Protein AF-K9HST1-F1 (afdb_monomer_lite)

Foldseek 3Di:
DDPPPPPDPDDPLLVLLQVLLVLQVHHSVLQDVVLSVVLLVLQCVDPNHRDNVSSNVLNLLLNCFQVDQPSSCVRPNDVSSVVSVVLCVVLVVVCDDSSVVSNLSCQVVVRGDVNVCVVVVDDDD

Structure (mmCIF, N/CA/C/O backbone):
data_AF-K9HST1-F1
#
_entry.id   AF-K9HST1-F1
#
loop_
_atom_site.group_PDB
_atom_site.id
_atom_site.type_symbol
_atom_site.label_atom_id
_atom_site.label_alt_id
_atom_site.label_comp_id
_atom_site.label_asym_id
_atom_site.label_entity_id
_atom_site.label_seq_id
_atom_site.pdbx_PDB_ins_code
_atom_site.Cartn_x
_atom_site.Cartn_y
_atom_site.Cartn_z
_atom_site.occupancy
_atom_site.B_iso_or_equiv
_atom_site.auth_seq_id
_atom_site.auth_comp_id
_atom_site.auth_asym_id
_atom_site.auth_atom_id
_atom_site.pdbx_PDB_model_num
ATOM 1 N N . MET A 1 1 ? -19.211 27.571 -7.679 1.00 46.38 1 MET A N 1
ATOM 2 C CA . MET A 1 1 ? -18.468 26.881 -6.604 1.00 46.38 1 MET A CA 1
ATOM 3 C C . MET A 1 1 ? -16.993 26.990 -6.942 1.00 46.38 1 MET A C 1
ATOM 5 O O . MET A 1 1 ? -16.582 26.468 -7.969 1.00 46.38 1 MET A O 1
ATOM 9 N N . VAL A 1 2 ? -16.240 27.782 -6.182 1.00 40.03 2 VAL A N 1
ATOM 10 C CA . VAL A 1 2 ? -14.820 28.041 -6.456 1.00 40.03 2 VAL A CA 1
ATOM 11 C C . VAL A 1 2 ? -14.032 26.795 -6.056 1.00 40.03 2 VAL A C 1
ATOM 13 O O . VAL A 1 2 ? -13.903 26.503 -4.872 1.00 40.03 2 VAL A O 1
ATOM 16 N N . SER A 1 3 ? -13.546 26.035 -7.039 1.00 49.34 3 SER A N 1
ATOM 17 C CA . SER A 1 3 ? -12.591 24.954 -6.790 1.00 49.34 3 SER A CA 1
ATOM 18 C C . SER A 1 3 ? -11.226 25.581 -6.513 1.00 49.34 3 SER A C 1
ATOM 20 O O . SER A 1 3 ? -10.485 25.916 -7.434 1.00 49.34 3 SER A O 1
ATOM 22 N N . LEU A 1 4 ? -10.913 25.791 -5.234 1.00 55.34 4 LEU A N 1
ATOM 23 C CA . LEU A 1 4 ? -9.626 26.340 -4.793 1.00 55.34 4 LEU A CA 1
ATOM 24 C C . LEU A 1 4 ? -8.498 25.284 -4.793 1.00 55.34 4 LEU A C 1
ATOM 26 O O . LEU A 1 4 ? -7.361 25.594 -4.462 1.00 55.34 4 LEU A O 1
ATOM 30 N N . PHE A 1 5 ? -8.781 24.048 -5.217 1.00 57.06 5 PHE A N 1
ATOM 31 C CA . PHE A 1 5 ? -7.808 22.946 -5.236 1.00 57.06 5 PHE A CA 1
ATOM 32 C C . PHE A 1 5 ? -7.278 22.594 -6.637 1.00 57.06 5 PHE A C 1
ATOM 34 O O . PHE A 1 5 ? -6.443 21.707 -6.773 1.00 57.06 5 PHE A O 1
ATOM 41 N N . GLY A 1 6 ? -7.728 23.287 -7.689 1.00 46.66 6 GLY A N 1
ATOM 42 C CA . GLY A 1 6 ? -7.410 22.934 -9.080 1.00 46.66 6 GLY A CA 1
ATOM 43 C C . GLY A 1 6 ? -6.115 23.512 -9.671 1.00 46.66 6 GLY A C 1
ATOM 44 O O . GLY A 1 6 ? -5.828 23.217 -10.826 1.00 46.66 6 GLY A O 1
ATOM 45 N N . LEU A 1 7 ? -5.350 24.345 -8.947 1.00 45.66 7 LEU A N 1
ATOM 46 C CA . LEU A 1 7 ? -4.255 25.144 -9.541 1.00 45.66 7 LEU A CA 1
ATOM 47 C C . LEU A 1 7 ? -2.837 24.826 -9.039 1.00 45.66 7 LEU A C 1
ATOM 49 O O . LEU A 1 7 ? -1.871 25.281 -9.646 1.00 45.66 7 LEU A O 1
ATOM 53 N N . PHE A 1 8 ? -2.679 24.000 -8.004 1.00 51.50 8 PHE A N 1
ATOM 54 C CA . PHE A 1 8 ? -1.381 23.399 -7.690 1.00 51.50 8 PHE A CA 1
ATOM 55 C C . PHE A 1 8 ? -1.326 22.044 -8.394 1.00 51.50 8 PHE A C 1
ATOM 57 O O . PHE A 1 8 ? -2.020 21.111 -7.998 1.00 51.50 8 PHE A O 1
ATOM 64 N N . GLY A 1 9 ? -0.559 21.933 -9.483 1.00 52.69 9 GLY A N 1
ATOM 65 C CA . GLY A 1 9 ? -0.387 20.654 -10.180 1.00 52.69 9 GLY A CA 1
ATOM 66 C C . GLY A 1 9 ? -0.031 19.531 -9.195 1.00 52.69 9 GLY A C 1
ATOM 67 O O . GLY A 1 9 ? 0.715 19.781 -8.248 1.00 52.69 9 GLY A O 1
ATOM 68 N N . ARG A 1 10 ? -0.571 18.311 -9.402 1.00 60.03 10 ARG A N 1
ATOM 69 C CA . ARG A 1 10 ? -0.314 17.134 -8.536 1.00 60.03 10 ARG A CA 1
ATOM 70 C C . ARG A 1 10 ? 1.173 17.090 -8.190 1.00 60.03 10 ARG A C 1
ATOM 72 O O . ARG A 1 10 ? 1.992 17.028 -9.118 1.00 60.03 10 ARG A O 1
ATOM 79 N N . SER A 1 11 ? 1.493 17.165 -6.894 1.00 80.62 11 SER A N 1
ATOM 80 C CA . SER A 1 11 ? 2.879 17.244 -6.436 1.00 80.62 11 SER A CA 1
ATOM 81 C C . SER A 1 11 ? 3.672 16.068 -7.005 1.00 80.62 11 SER A C 1
ATOM 83 O O . SER A 1 11 ? 3.141 14.972 -7.203 1.00 80.62 11 SER A O 1
ATOM 85 N N . ARG A 1 12 ? 4.954 16.300 -7.304 1.00 90.56 12 ARG A N 1
ATOM 86 C CA . ARG A 1 12 ? 5.866 15.259 -7.805 1.00 90.56 12 ARG A CA 1
ATOM 87 C C . ARG A 1 12 ? 5.824 14.000 -6.930 1.00 90.56 12 ARG A C 1
ATOM 89 O O . ARG A 1 12 ? 5.885 12.895 -7.445 1.00 90.56 12 ARG A O 1
ATOM 96 N N . GLU A 1 13 ? 5.664 14.190 -5.627 1.00 94.62 13 GLU A N 1
ATOM 97 C CA . GLU A 1 13 ? 5.556 13.139 -4.616 1.00 94.62 13 GLU A CA 1
ATOM 98 C C . GLU A 1 13 ? 4.304 12.276 -4.800 1.00 94.62 13 GLU A C 1
ATOM 100 O O . GLU A 1 13 ? 4.406 11.055 -4.812 1.00 94.62 13 GLU A O 1
ATOM 105 N N . VAL A 1 14 ? 3.135 12.884 -5.032 1.00 95.69 14 VAL A N 1
ATOM 106 C CA . VAL A 1 14 ? 1.904 12.123 -5.301 1.00 95.69 14 VAL A CA 1
ATOM 107 C C . VAL A 1 14 ? 2.039 11.306 -6.582 1.00 95.69 14 VAL A C 1
ATOM 109 O O . VAL A 1 14 ? 1.563 10.179 -6.627 1.00 95.69 14 VAL A O 1
ATOM 112 N N . ARG A 1 15 ? 2.721 11.827 -7.610 1.00 96.00 15 ARG A N 1
ATOM 113 C CA . ARG A 1 15 ? 2.977 11.054 -8.838 1.00 96.00 15 ARG A CA 1
ATOM 114 C C . ARG A 1 15 ? 3.847 9.828 -8.573 1.00 96.00 15 ARG A C 1
ATOM 116 O O . ARG A 1 15 ? 3.536 8.775 -9.103 1.00 96.00 15 ARG A O 1
ATOM 123 N N . LEU A 1 16 ? 4.857 9.940 -7.709 1.00 97.25 16 LEU A N 1
ATOM 124 C CA . LEU A 1 16 ? 5.670 8.788 -7.308 1.00 97.25 16 LEU A CA 1
ATOM 125 C C . LEU A 1 16 ? 4.831 7.718 -6.593 1.00 97.25 16 LEU A C 1
ATOM 127 O O . LEU A 1 16 ? 5.017 6.538 -6.858 1.00 97.25 16 LEU A O 1
ATOM 131 N N . ILE A 1 17 ? 3.856 8.109 -5.760 1.00 97.75 17 ILE A N 1
ATOM 132 C CA . ILE A 1 17 ? 2.897 7.151 -5.180 1.00 97.75 17 ILE A CA 1
ATOM 133 C C . ILE A 1 17 ? 2.058 6.478 -6.264 1.00 97.75 17 ILE A C 1
ATOM 135 O O . ILE A 1 17 ? 1.877 5.265 -6.233 1.00 97.75 17 ILE A O 1
ATOM 139 N N . GLU A 1 18 ? 1.546 7.252 -7.223 1.00 97.81 18 GLU A N 1
ATOM 140 C CA . GLU A 1 18 ? 0.757 6.705 -8.329 1.00 97.81 18 GLU A CA 1
ATOM 141 C C . GLU A 1 18 ? 1.559 5.735 -9.194 1.00 97.81 18 GLU A C 1
ATOM 143 O O . GLU A 1 18 ? 1.019 4.709 -9.596 1.00 97.81 18 GLU A O 1
ATOM 148 N N . ASP A 1 19 ? 2.825 6.044 -9.462 1.00 98.19 19 ASP A N 1
ATOM 149 C CA . ASP A 1 19 ? 3.731 5.166 -10.197 1.00 98.19 19 ASP A CA 1
ATOM 150 C C . ASP A 1 19 ? 4.038 3.901 -9.382 1.00 98.19 19 ASP A C 1
ATOM 152 O O . ASP A 1 19 ? 3.998 2.802 -9.933 1.00 98.19 19 ASP A O 1
ATOM 156 N N . GLY A 1 20 ? 4.250 4.045 -8.069 1.00 98.06 20 GLY A N 1
ATOM 157 C CA . GLY A 1 20 ? 4.472 2.942 -7.136 1.00 98.06 20 GLY A CA 1
ATOM 158 C C . GLY A 1 20 ? 3.315 1.945 -7.119 1.00 98.06 20 GLY A C 1
ATOM 159 O O . GLY A 1 20 ? 3.531 0.769 -7.375 1.00 98.06 20 GLY A O 1
ATOM 160 N N . VAL A 1 21 ? 2.074 2.391 -6.894 1.00 98.44 21 VAL A N 1
ATOM 161 C CA . VAL A 1 21 ? 0.913 1.473 -6.885 1.00 98.44 21 VAL A CA 1
ATOM 162 C C . VAL A 1 21 ? 0.661 0.847 -8.256 1.00 98.44 21 VAL A C 1
ATOM 164 O O . VAL A 1 21 ? 0.322 -0.330 -8.347 1.00 98.44 21 VAL A O 1
ATOM 167 N N . ARG A 1 22 ? 0.886 1.604 -9.339 1.00 98.38 22 ARG A N 1
ATOM 168 C CA . ARG A 1 22 ? 0.678 1.104 -10.701 1.00 98.38 22 ARG A CA 1
ATOM 169 C C . ARG A 1 22 ? 1.712 0.052 -11.094 1.00 98.38 22 ARG A C 1
ATOM 171 O O . ARG A 1 22 ? 1.398 -0.801 -11.918 1.00 98.38 22 ARG A O 1
ATOM 178 N N . ALA A 1 23 ? 2.919 0.112 -10.530 1.00 98.25 23 ALA A N 1
ATOM 179 C CA . ALA A 1 23 ? 3.942 -0.913 -10.723 1.00 98.25 23 ALA A CA 1
ATOM 180 C C . ALA A 1 23 ? 3.519 -2.281 -10.159 1.00 98.25 23 ALA A C 1
ATOM 182 O O . ALA A 1 23 ? 4.001 -3.291 -10.655 1.00 98.25 23 ALA A O 1
ATOM 183 N N . HIS A 1 24 ? 2.577 -2.302 -9.206 1.00 98.50 24 HIS A N 1
ATOM 184 C CA . HIS A 1 24 ? 2.073 -3.512 -8.542 1.00 98.50 24 HIS A CA 1
ATOM 185 C 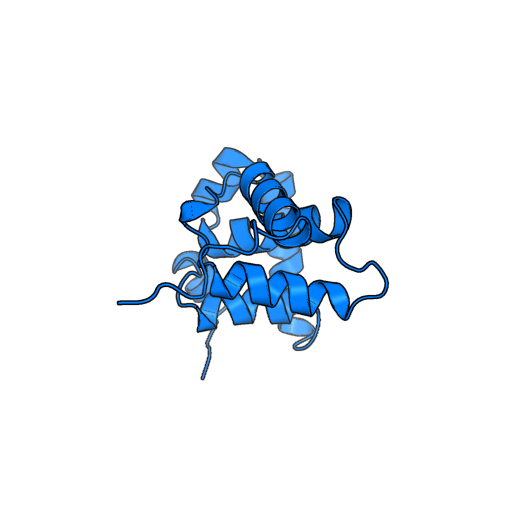C . HIS A 1 24 ? 0.654 -3.914 -8.971 1.00 98.50 24 HIS A C 1
ATOM 187 O O . HIS A 1 24 ? -0.050 -4.619 -8.252 1.00 98.50 24 HIS A O 1
ATOM 193 N N . GLY A 1 25 ? 0.201 -3.431 -10.132 1.00 98.00 25 GLY A N 1
ATOM 194 C CA . GLY A 1 25 ? -1.109 -3.769 -10.706 1.00 98.00 25 GLY A CA 1
ATOM 195 C C . GLY A 1 25 ? -2.281 -2.922 -10.200 1.00 98.00 25 GLY A C 1
ATOM 196 O O . GLY A 1 25 ? -3.341 -2.914 -10.823 1.00 98.00 25 GLY A O 1
ATOM 197 N N . LEU A 1 26 ? -2.103 -2.121 -9.144 1.00 98.38 26 LEU A N 1
ATOM 198 C CA . LEU A 1 26 ? -3.178 -1.294 -8.601 1.00 98.38 26 LEU A CA 1
ATOM 199 C C . LEU A 1 26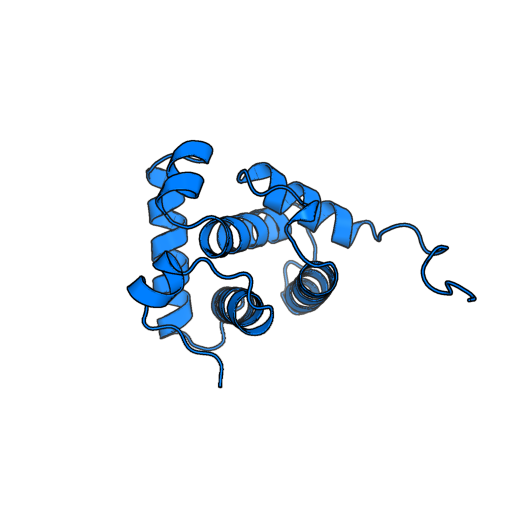 ? -3.378 -0.014 -9.427 1.00 98.38 26 LEU A C 1
ATOM 201 O O . LEU A 1 26 ? -2.528 0.880 -9.493 1.00 98.38 26 LEU A O 1
ATOM 205 N N . HIS A 1 27 ? -4.555 0.123 -10.040 1.00 97.69 27 HIS A N 1
ATOM 206 C CA . HIS A 1 27 ? -4.881 1.316 -10.811 1.00 97.69 27 HIS A CA 1
ATOM 207 C C . HIS A 1 27 ? -5.004 2.552 -9.901 1.00 97.69 27 HIS A C 1
ATOM 209 O O . HIS A 1 27 ? -5.870 2.631 -9.034 1.00 97.69 27 HIS A O 1
ATOM 215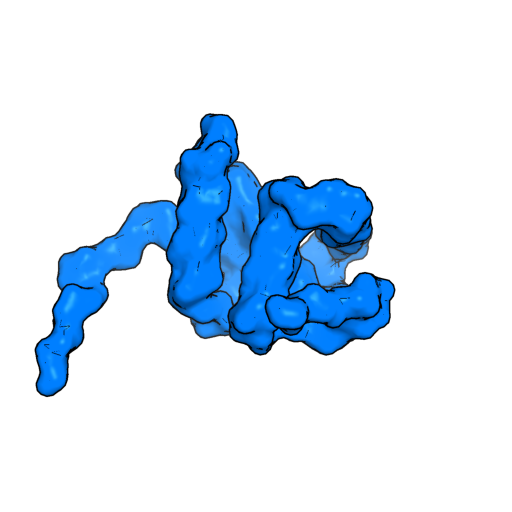 N N . LYS A 1 28 ? -4.195 3.589 -10.155 1.00 96.12 28 LYS A N 1
ATOM 216 C CA . LYS A 1 28 ? -4.103 4.814 -9.330 1.00 96.12 28 LYS A CA 1
ATOM 217 C C . LYS A 1 28 ? -5.422 5.535 -9.018 1.00 96.12 28 LYS A C 1
ATOM 219 O O . LYS A 1 28 ? -5.482 6.299 -8.056 1.00 96.12 28 LYS A O 1
ATOM 224 N N . ALA A 1 29 ? -6.454 5.368 -9.848 1.00 96.75 29 ALA A N 1
ATOM 225 C CA . ALA A 1 29 ? -7.767 5.981 -9.619 1.00 96.75 29 ALA A CA 1
ATOM 226 C C . ALA A 1 29 ? -8.577 5.273 -8.520 1.00 96.75 29 ALA A C 1
ATOM 228 O O . ALA A 1 29 ? -9.490 5.880 -7.973 1.00 96.75 29 ALA A O 1
ATOM 229 N N . LEU A 1 30 ? -8.230 4.024 -8.194 1.00 96.88 30 LEU A N 1
ATOM 230 C CA . LEU A 1 30 ? -8.831 3.265 -7.096 1.00 96.88 30 LEU A CA 1
ATOM 231 C C . LEU A 1 30 ? -8.272 3.693 -5.736 1.00 96.88 30 LEU A C 1
ATOM 233 O O . LEU A 1 30 ? -8.903 3.462 -4.713 1.00 96.88 30 LEU A O 1
ATOM 237 N N . VAL A 1 31 ? -7.109 4.350 -5.721 1.00 98.12 31 VAL A N 1
ATOM 238 C CA . VAL A 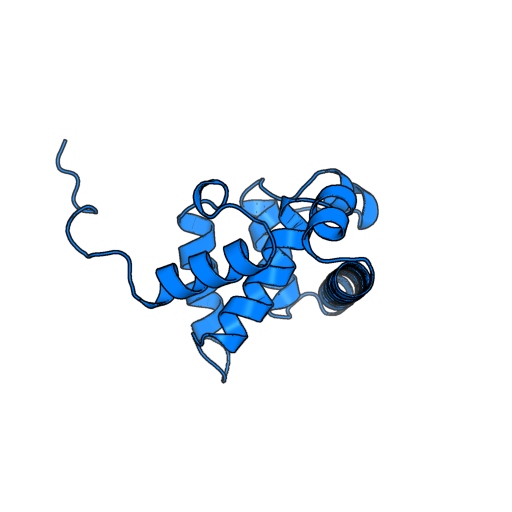1 31 ? -6.508 4.900 -4.504 1.00 98.12 31 VAL A CA 1
ATOM 239 C C . VAL A 1 31 ? -7.108 6.282 -4.225 1.00 98.12 31 VAL A C 1
ATOM 241 O O . VAL A 1 31 ? -6.894 7.198 -5.032 1.00 98.12 31 VAL A O 1
ATOM 244 N N . PRO A 1 32 ? -7.815 6.484 -3.096 1.00 97.94 32 PRO A N 1
ATOM 245 C CA . PRO A 1 32 ? -8.336 7.795 -2.727 1.00 97.94 32 PRO A CA 1
ATOM 246 C C . PRO A 1 32 ? -7.212 8.824 -2.603 1.00 97.94 32 PRO A C 1
ATOM 248 O O . PRO A 1 32 ? -6.133 8.523 -2.090 1.00 97.94 32 PRO A O 1
ATOM 251 N N . ASP A 1 33 ? -7.457 10.069 -3.015 1.00 95.94 33 ASP A N 1
ATOM 252 C CA . ASP A 1 33 ? -6.424 11.110 -2.931 1.00 95.94 33 ASP A CA 1
ATOM 253 C C . ASP A 1 33 ? -5.978 11.357 -1.474 1.00 95.94 33 ASP A C 1
ATOM 255 O O . ASP A 1 33 ? -4.792 11.573 -1.234 1.00 95.94 33 ASP A O 1
ATOM 259 N N . ALA A 1 34 ? -6.878 11.215 -0.492 1.00 96.06 34 ALA A N 1
ATOM 260 C CA . ALA A 1 34 ? -6.530 11.274 0.931 1.00 96.06 34 ALA A CA 1
ATOM 261 C C . ALA A 1 34 ? -5.492 10.209 1.334 1.00 96.06 34 ALA A C 1
ATOM 263 O O . ALA A 1 34 ? -4.546 10.529 2.048 1.00 96.06 34 ALA A O 1
ATOM 264 N N . VAL A 1 35 ? -5.610 8.976 0.825 1.00 98.19 35 VAL A N 1
ATOM 265 C CA . VAL A 1 35 ? -4.615 7.913 1.054 1.00 98.19 35 VAL A CA 1
ATOM 266 C C . VAL A 1 35 ? -3.273 8.327 0.456 1.00 98.19 35 VAL A C 1
ATOM 268 O O . VAL A 1 35 ? -2.266 8.298 1.153 1.00 98.19 35 VAL A O 1
ATOM 271 N N . LYS A 1 36 ? -3.248 8.817 -0.791 1.00 97.75 36 LYS A N 1
ATOM 272 C CA . LYS A 1 36 ? -2.002 9.259 -1.449 1.00 97.75 36 LYS A CA 1
ATOM 273 C C . LYS A 1 36 ? -1.293 10.358 -0.658 1.00 97.75 36 LYS A C 1
ATOM 275 O O . LYS A 1 36 ? -0.084 10.284 -0.459 1.00 97.75 36 LYS A O 1
ATOM 280 N N . PHE A 1 37 ? -2.031 11.372 -0.202 1.00 97.12 37 PHE A N 1
ATOM 281 C CA . PHE A 1 37 ? -1.460 12.463 0.588 1.00 97.12 37 PHE A CA 1
ATOM 282 C C . PHE A 1 37 ? -0.955 11.989 1.952 1.00 97.12 37 PHE A C 1
ATOM 284 O O . PHE A 1 37 ? 0.120 12.415 2.376 1.00 97.12 37 PHE A O 1
ATOM 291 N N . THR A 1 38 ? -1.679 11.086 2.616 1.00 98.25 38 THR A N 1
ATOM 292 C CA . THR A 1 38 ? -1.235 10.525 3.895 1.00 98.25 38 THR A CA 1
ATOM 293 C C . THR A 1 38 ? 0.014 9.669 3.724 1.00 98.25 38 THR A C 1
ATOM 295 O O . THR A 1 38 ? 0.947 9.838 4.496 1.00 98.25 38 THR A O 1
ATOM 298 N N . VAL A 1 39 ? 0.109 8.842 2.679 1.00 98.25 39 VAL A N 1
ATOM 299 C CA . VAL A 1 39 ? 1.327 8.063 2.389 1.00 98.25 39 VAL A CA 1
ATOM 300 C C . VAL A 1 39 ? 2.519 8.991 2.152 1.00 98.25 39 VAL A C 1
ATOM 302 O O . VAL A 1 39 ? 3.586 8.770 2.711 1.00 98.25 39 VAL A O 1
ATOM 305 N N . VAL A 1 40 ? 2.342 10.080 1.392 1.00 97.81 40 VAL A N 1
ATOM 306 C CA . VAL A 1 40 ? 3.395 11.099 1.223 1.00 97.81 40 VAL A CA 1
ATOM 307 C C . VAL A 1 40 ? 3.826 11.689 2.568 1.00 97.81 40 VAL A C 1
ATOM 309 O O . VAL A 1 40 ? 5.020 11.875 2.782 1.00 97.81 40 VAL A O 1
ATOM 312 N N . ARG A 1 41 ? 2.882 11.987 3.471 1.00 97.75 41 ARG A N 1
ATOM 313 C CA . ARG A 1 41 ? 3.198 12.481 4.820 1.00 97.75 41 ARG A CA 1
ATOM 314 C C . ARG A 1 41 ? 4.010 11.453 5.611 1.00 97.75 41 ARG A C 1
ATOM 316 O O . ARG A 1 41 ? 5.062 11.815 6.116 1.00 97.75 41 ARG A O 1
ATOM 323 N N . LEU A 1 42 ? 3.562 10.198 5.653 1.00 98.00 42 LEU A N 1
ATOM 324 C CA . LEU A 1 42 ? 4.239 9.113 6.370 1.00 98.00 42 LEU A CA 1
ATOM 325 C C . LEU A 1 42 ? 5.663 8.885 5.849 1.00 98.00 42 LEU A C 1
ATOM 327 O O . LEU A 1 42 ? 6.604 8.797 6.626 1.00 98.00 42 LEU A O 1
ATOM 331 N N . LEU A 1 43 ? 5.853 8.880 4.528 1.00 97.75 43 LEU A N 1
ATOM 332 C CA . LEU A 1 43 ? 7.181 8.719 3.934 1.00 97.75 43 LEU A CA 1
ATOM 333 C C . LEU A 1 43 ? 8.125 9.886 4.247 1.00 97.75 43 LEU A C 1
ATOM 335 O O . LEU A 1 43 ? 9.329 9.684 4.309 1.00 97.75 43 LEU A O 1
ATOM 339 N N . LYS A 1 44 ? 7.617 11.107 4.463 1.00 96.69 44 LYS A N 1
ATOM 340 C CA . LYS A 1 44 ? 8.448 12.249 4.895 1.00 96.69 44 LYS A CA 1
ATOM 341 C C . LYS A 1 44 ? 8.938 12.131 6.334 1.00 96.69 44 LYS A C 1
ATOM 343 O O . LYS A 1 44 ? 9.863 12.850 6.702 1.00 96.69 44 LYS A O 1
ATOM 348 N N . GLU A 1 45 ? 8.308 11.280 7.134 1.00 96.12 45 GLU A N 1
ATOM 349 C CA . GLU A 1 45 ? 8.686 11.032 8.524 1.00 96.12 45 GLU A CA 1
ATOM 350 C C . GLU A 1 45 ? 9.788 9.962 8.627 1.00 96.12 45 GLU A C 1
ATOM 352 O O . GLU A 1 45 ? 10.399 9.823 9.686 1.00 96.12 45 GLU A O 1
ATOM 357 N N . THR A 1 46 ? 10.108 9.254 7.532 1.00 95.38 46 THR A N 1
ATOM 358 C CA . THR A 1 46 ? 11.223 8.297 7.490 1.00 95.38 46 THR A CA 1
ATOM 359 C C . THR A 1 46 ? 12.526 8.942 7.000 1.00 95.38 46 THR A C 1
ATOM 361 O O . THR A 1 46 ? 12.491 9.933 6.262 1.00 95.38 46 THR A O 1
ATOM 364 N N . PRO A 1 47 ? 13.701 8.382 7.354 1.00 94.88 47 PRO A N 1
ATOM 365 C CA . PRO A 1 47 ? 14.991 8.871 6.862 1.00 94.88 47 PRO A CA 1
ATOM 366 C C . PRO A 1 47 ? 15.122 8.875 5.330 1.00 94.88 47 PRO A C 1
ATOM 368 O O . PRO A 1 47 ? 15.809 9.731 4.775 1.00 94.88 47 PRO A O 1
ATOM 371 N N . GLU A 1 48 ? 14.476 7.933 4.638 1.00 93.00 48 GLU A N 1
ATOM 372 C CA . GLU A 1 48 ? 14.506 7.816 3.176 1.00 93.00 48 GLU A CA 1
ATOM 373 C C . GLU A 1 48 ? 13.690 8.903 2.466 1.00 93.00 48 GLU A C 1
ATOM 375 O O . GLU A 1 48 ? 13.952 9.208 1.297 1.00 93.00 48 GLU A O 1
ATOM 380 N N . GLY A 1 49 ? 12.692 9.480 3.142 1.00 95.44 49 GLY A N 1
ATOM 381 C CA . GLY A 1 49 ? 11.796 10.460 2.548 1.00 95.44 49 GLY A CA 1
ATOM 382 C C . GLY A 1 49 ? 10.952 9.895 1.399 1.00 95.44 49 GLY A C 1
ATOM 383 O O . GLY A 1 49 ? 10.805 8.685 1.195 1.00 95.44 49 GLY A O 1
ATOM 384 N N . VAL A 1 50 ? 10.408 10.796 0.576 1.00 96.38 50 VAL A N 1
ATOM 385 C CA . VAL A 1 50 ? 9.682 10.418 -0.646 1.00 96.38 50 VAL A CA 1
ATOM 386 C C . VAL A 1 50 ? 10.669 10.195 -1.794 1.00 96.38 50 VAL A C 1
ATOM 388 O O . VAL A 1 50 ? 11.163 11.146 -2.406 1.00 96.38 50 VAL A O 1
ATOM 391 N N . SER A 1 51 ? 10.919 8.933 -2.129 1.00 96.06 51 SER A N 1
ATOM 392 C CA . SER A 1 51 ? 11.816 8.516 -3.208 1.00 96.06 51 SER A CA 1
ATOM 393 C C . SER A 1 51 ? 11.152 7.452 -4.091 1.00 96.06 51 SER A C 1
ATOM 395 O O . SER A 1 51 ? 10.176 6.829 -3.669 1.00 96.06 51 SER A O 1
ATOM 397 N N . PRO A 1 52 ? 11.642 7.200 -5.320 1.00 97.12 52 PRO A N 1
ATOM 398 C CA . PRO A 1 52 ? 11.120 6.110 -6.148 1.00 97.12 52 PRO A CA 1
ATOM 399 C C . PRO A 1 52 ? 11.114 4.758 -5.424 1.00 97.12 52 PRO A C 1
ATOM 401 O O . PRO A 1 52 ? 10.176 3.986 -5.566 1.00 97.12 52 PRO A O 1
ATOM 404 N N . GLU A 1 53 ? 12.124 4.493 -4.597 1.00 97.75 53 GLU A N 1
ATOM 405 C CA . GLU A 1 53 ? 12.235 3.234 -3.866 1.00 97.75 53 GLU A CA 1
ATOM 406 C C . GLU A 1 53 ? 11.240 3.143 -2.701 1.00 97.75 53 GLU A C 1
ATOM 408 O O . GLU A 1 53 ? 10.537 2.141 -2.571 1.00 97.75 53 GLU A O 1
ATOM 413 N N . SER A 1 54 ? 11.127 4.194 -1.879 1.00 97.94 54 SER A N 1
ATOM 414 C CA . SER A 1 54 ? 10.190 4.197 -0.746 1.00 97.94 54 SER A CA 1
ATOM 415 C C . SER A 1 54 ? 8.734 4.187 -1.218 1.00 97.94 54 SER A C 1
ATOM 417 O O . SER A 1 54 ? 7.899 3.477 -0.660 1.00 97.94 54 SER A O 1
ATOM 419 N N . THR A 1 55 ? 8.435 4.890 -2.314 1.00 98.25 55 THR A N 1
ATOM 420 C CA . THR A 1 55 ? 7.107 4.874 -2.946 1.00 98.25 55 THR A CA 1
ATOM 421 C C . THR A 1 55 ? 6.783 3.547 -3.630 1.00 98.25 55 THR A C 1
ATOM 423 O O . THR A 1 55 ? 5.637 3.108 -3.560 1.00 98.25 55 THR A O 1
ATOM 426 N N . HIS A 1 56 ? 7.767 2.858 -4.216 1.00 98.19 56 HIS A N 1
ATOM 427 C CA . HIS A 1 56 ? 7.589 1.500 -4.733 1.00 98.19 56 HIS A CA 1
ATOM 428 C C . HIS A 1 56 ? 7.291 0.497 -3.610 1.00 98.19 56 HIS A C 1
ATOM 430 O O . HIS A 1 56 ? 6.373 -0.311 -3.744 1.00 98.19 56 HIS A O 1
ATOM 436 N N . ARG A 1 57 ? 8.021 0.566 -2.485 1.00 98.19 57 ARG A N 1
ATOM 437 C CA . ARG A 1 57 ? 7.790 -0.293 -1.308 1.00 98.19 57 ARG A CA 1
ATOM 438 C C . ARG A 1 57 ? 6.432 -0.041 -0.650 1.00 98.19 57 ARG A C 1
ATOM 440 O O . ARG A 1 57 ? 5.758 -0.999 -0.275 1.00 98.19 57 ARG A O 1
ATOM 447 N N . ALA A 1 58 ? 6.015 1.219 -0.531 1.00 98.50 58 ALA A N 1
ATOM 448 C CA . ALA A 1 58 ? 4.677 1.560 -0.050 1.00 98.50 58 ALA A CA 1
ATOM 449 C C . ALA A 1 58 ? 3.592 1.107 -1.042 1.00 98.50 58 ALA A C 1
ATOM 451 O O . ALA A 1 58 ? 2.555 0.592 -0.634 1.00 98.50 58 ALA A O 1
ATOM 452 N N . GLY A 1 59 ? 3.846 1.258 -2.345 1.00 98.62 59 GLY A N 1
ATOM 453 C CA . GLY A 1 59 ? 2.942 0.830 -3.409 1.00 98.62 59 GLY A CA 1
ATOM 454 C C . GLY A 1 59 ? 2.652 -0.670 -3.392 1.00 98.62 59 GLY A C 1
ATOM 455 O O . GLY A 1 59 ? 1.501 -1.045 -3.586 1.00 98.62 59 GLY A O 1
ATOM 456 N N . GLU A 1 60 ? 3.660 -1.501 -3.107 1.00 98.62 60 GLU A N 1
ATOM 457 C CA . GLU A 1 60 ? 3.513 -2.960 -2.970 1.00 98.62 60 GLU A CA 1
ATOM 458 C C . GLU A 1 60 ? 2.497 -3.308 -1.878 1.00 98.62 60 GLU A C 1
ATOM 460 O O . GLU A 1 60 ? 1.542 -4.040 -2.122 1.00 98.62 60 GLU A O 1
ATOM 465 N N . LEU A 1 61 ? 2.664 -2.720 -0.689 1.00 98.50 61 LEU A N 1
ATOM 466 C CA . LEU A 1 61 ? 1.813 -3.009 0.461 1.00 98.50 61 LEU A CA 1
ATOM 467 C C . LEU A 1 61 ? 0.385 -2.484 0.260 1.00 98.50 61 LEU A C 1
ATOM 469 O O . LEU A 1 61 ? -0.577 -3.180 0.565 1.00 98.50 61 LEU A O 1
ATOM 473 N N . LEU A 1 62 ? 0.232 -1.285 -0.319 1.00 98.69 62 LEU A N 1
ATOM 474 C CA . LEU A 1 62 ? -1.084 -0.747 -0.681 1.00 98.69 62 LEU A CA 1
ATOM 475 C C . LEU A 1 62 ? -1.790 -1.635 -1.710 1.00 98.69 62 LEU A C 1
ATOM 477 O O . LEU A 1 62 ? -2.982 -1.893 -1.568 1.00 98.69 62 LEU A O 1
ATOM 481 N N . ALA A 1 63 ? -1.075 -2.104 -2.735 1.00 98.69 63 ALA A N 1
ATOM 482 C CA . ALA A 1 63 ? -1.632 -3.000 -3.741 1.00 98.69 63 ALA A CA 1
ATOM 483 C C . ALA A 1 63 ? -2.046 -4.341 -3.129 1.00 98.69 63 ALA A C 1
ATOM 485 O O . ALA A 1 63 ? -3.160 -4.784 -3.385 1.00 98.69 63 ALA A O 1
ATOM 486 N N . TRP A 1 64 ? -1.219 -4.938 -2.268 1.00 98.62 64 TRP A N 1
ATOM 487 C CA . TRP A 1 64 ? -1.574 -6.161 -1.545 1.00 98.62 64 TRP A CA 1
ATOM 488 C C . TRP A 1 64 ? -2.843 -5.980 -0.705 1.00 98.62 64 TRP A C 1
ATOM 490 O O . TRP A 1 64 ? -3.804 -6.733 -0.856 1.00 98.62 64 TRP A O 1
ATOM 500 N N . CYS A 1 65 ? -2.891 -4.928 0.119 1.00 98.50 65 CYS A N 1
ATOM 501 C CA . CYS A 1 65 ? -4.044 -4.652 0.970 1.00 98.50 65 CYS A CA 1
ATOM 502 C C . CYS A 1 65 ? -5.315 -4.344 0.172 1.00 98.50 65 CYS A C 1
ATOM 504 O O . CYS A 1 65 ? -6.390 -4.723 0.613 1.00 98.50 65 CYS A O 1
ATOM 506 N N . MET A 1 66 ? -5.230 -3.647 -0.966 1.00 98.62 66 MET A N 1
ATOM 507 C CA . MET A 1 66 ? -6.412 -3.194 -1.715 1.00 98.62 66 MET A CA 1
ATOM 508 C C . MET A 1 66 ? -6.915 -4.191 -2.767 1.00 98.62 66 MET A C 1
ATOM 510 O O . MET A 1 66 ? -8.116 -4.229 -3.020 1.00 98.62 66 MET A O 1
ATOM 514 N N . LEU A 1 67 ? -6.025 -4.969 -3.392 1.00 98.50 67 LEU A N 1
ATOM 515 C CA . LEU A 1 67 ? -6.389 -5.971 -4.404 1.00 98.50 67 LEU A CA 1
ATOM 516 C C . LEU A 1 67 ? -6.735 -7.326 -3.771 1.00 98.50 67 LEU A C 1
ATOM 518 O O . LEU A 1 67 ? -7.563 -8.060 -4.296 1.00 98.50 67 LEU A O 1
ATOM 522 N N . GLY A 1 68 ? -6.118 -7.655 -2.631 1.00 97.81 68 GLY A N 1
ATOM 523 C CA . GLY A 1 68 ? -6.205 -8.985 -2.035 1.00 97.81 68 GLY A CA 1
ATOM 524 C C . GLY A 1 68 ? -5.252 -9.999 -2.676 1.00 97.81 68 GLY A C 1
ATOM 525 O O . GLY A 1 68 ? -4.570 -9.710 -3.658 1.00 97.81 68 GLY A O 1
ATOM 526 N N . GLU A 1 69 ? -5.190 -11.195 -2.083 1.00 96.44 69 GLU A N 1
ATOM 527 C CA . GLU A 1 69 ? -4.193 -12.224 -2.412 1.00 96.44 69 GLU A CA 1
ATOM 528 C C . GLU A 1 69 ? -4.256 -12.676 -3.877 1.00 96.44 69 GLU A C 1
ATOM 530 O O . GLU A 1 69 ? -3.221 -12.695 -4.547 1.00 96.44 69 GLU A O 1
ATOM 535 N N . ASP A 1 70 ? -5.449 -12.993 -4.383 1.00 97.25 70 ASP A N 1
ATOM 536 C CA . ASP A 1 70 ? -5.625 -13.564 -5.722 1.00 97.25 70 ASP A CA 1
ATOM 537 C C . ASP A 1 70 ? -5.200 -12.573 -6.818 1.00 97.25 70 ASP A C 1
ATOM 539 O O . ASP A 1 70 ? -4.257 -12.839 -7.566 1.00 97.25 70 ASP A O 1
ATOM 543 N N . GLU A 1 71 ? -5.823 -11.389 -6.869 1.00 98.19 71 GLU A N 1
ATOM 544 C CA . GLU A 1 71 ? -5.535 -10.378 -7.897 1.00 98.19 71 GLU A CA 1
ATOM 545 C C . GLU A 1 71 ? -4.099 -9.837 -7.784 1.00 98.19 71 GLU A C 1
ATOM 547 O O . GLU A 1 71 ? -3.431 -9.593 -8.795 1.00 98.19 71 GLU A O 1
ATOM 552 N N . PHE A 1 72 ? -3.563 -9.684 -6.568 1.00 98.50 72 PHE A N 1
ATOM 553 C CA . PHE A 1 72 ? -2.165 -9.294 -6.409 1.00 98.50 72 PHE A CA 1
ATOM 554 C C . PHE A 1 72 ? -1.211 -10.376 -6.928 1.00 98.50 72 PHE A C 1
ATOM 556 O O . PHE A 1 72 ? -0.229 -10.053 -7.604 1.00 98.50 72 PHE A O 1
ATOM 563 N N . THR A 1 73 ? -1.482 -11.651 -6.633 1.00 98.38 73 THR A N 1
ATOM 564 C CA . THR A 1 73 ? -0.651 -12.779 -7.079 1.00 98.38 73 THR A CA 1
ATOM 565 C C . THR A 1 73 ? -0.686 -12.933 -8.593 1.00 98.38 73 THR A C 1
ATOM 567 O O . THR A 1 73 ? 0.357 -13.192 -9.194 1.00 98.38 73 THR A O 1
ATOM 570 N N . GLU A 1 74 ? -1.841 -12.730 -9.226 1.00 98.19 74 GLU A N 1
ATOM 571 C CA . GLU A 1 74 ? -1.965 -12.736 -10.686 1.00 98.19 74 GLU A CA 1
ATOM 572 C C . GLU A 1 74 ? -1.094 -11.654 -11.341 1.00 98.19 74 GLU A C 1
ATOM 574 O O . GLU A 1 74 ? -0.424 -11.919 -12.340 1.00 98.19 74 GLU A O 1
ATOM 579 N N . ASN A 1 75 ? -1.045 -10.457 -10.750 1.00 97.62 75 ASN A N 1
ATOM 580 C CA . ASN A 1 75 ? -0.298 -9.323 -11.296 1.00 97.62 75 ASN A CA 1
ATOM 581 C C . ASN A 1 75 ? 1.213 -9.365 -11.002 1.00 97.62 75 ASN A C 1
ATOM 583 O O . ASN A 1 75 ? 2.004 -8.883 -11.814 1.00 97.62 75 ASN A O 1
ATOM 587 N N . ASN A 1 76 ? 1.624 -9.916 -9.855 1.00 98.06 76 ASN A N 1
ATOM 588 C CA . ASN A 1 76 ? 2.996 -9.781 -9.337 1.00 98.06 76 ASN A CA 1
ATOM 589 C C . ASN A 1 76 ? 3.728 -11.119 -9.140 1.00 98.06 76 ASN A C 1
ATOM 591 O O . ASN A 1 76 ? 4.948 -11.147 -8.962 1.00 98.06 76 ASN A O 1
ATOM 595 N N . GLY A 1 77 ? 3.005 -12.238 -9.185 1.00 98.19 77 GLY A N 1
ATOM 596 C CA . GLY A 1 77 ? 3.526 -13.576 -8.936 1.00 98.19 77 GLY A CA 1
ATOM 597 C C . GLY A 1 77 ? 3.644 -13.937 -7.452 1.00 98.19 77 GLY A C 1
ATOM 598 O O . GLY A 1 77 ? 3.652 -13.101 -6.548 1.00 98.19 77 GLY A O 1
ATOM 599 N N . THR A 1 78 ? 3.782 -15.239 -7.196 1.00 97.81 78 THR A N 1
ATOM 600 C CA . THR A 1 78 ? 3.741 -15.825 -5.845 1.00 97.81 78 THR A CA 1
ATOM 601 C C . THR A 1 78 ? 4.874 -15.357 -4.930 1.00 97.81 78 THR A C 1
ATOM 603 O O . THR A 1 78 ? 4.700 -15.313 -3.716 1.00 97.81 78 THR A O 1
ATOM 606 N N . VAL A 1 79 ? 6.049 -15.029 -5.476 1.00 97.69 79 VAL A N 1
ATOM 607 C CA . VAL A 1 79 ? 7.188 -14.574 -4.659 1.00 97.69 79 VAL A CA 1
ATOM 608 C C . VAL A 1 79 ? 6.888 -13.212 -4.037 1.00 97.69 79 VAL A C 1
ATOM 610 O O . VAL A 1 79 ? 7.015 -13.069 -2.824 1.00 97.69 79 VAL A O 1
ATOM 613 N N . SER A 1 80 ? 6.431 -12.249 -4.840 1.00 97.00 80 SER A N 1
ATOM 614 C CA . SER A 1 80 ? 6.041 -10.926 -4.347 1.00 97.00 80 SER A CA 1
ATOM 615 C C . SER A 1 80 ? 4.837 -11.009 -3.412 1.00 97.00 80 SER A C 1
ATOM 617 O O . SER A 1 80 ? 4.828 -10.348 -2.381 1.00 97.00 80 SER A O 1
ATOM 619 N N . ALA A 1 81 ? 3.861 -11.875 -3.711 1.00 98.00 81 ALA A N 1
ATOM 620 C CA . ALA A 1 81 ? 2.714 -12.107 -2.830 1.00 98.00 81 ALA A CA 1
ATOM 621 C C . ALA A 1 81 ? 3.149 -12.567 -1.429 1.00 98.00 81 ALA A C 1
ATOM 623 O O . ALA A 1 81 ? 2.750 -11.981 -0.431 1.00 98.00 81 ALA A O 1
ATOM 624 N N . ARG A 1 82 ? 4.050 -13.556 -1.343 1.00 98.06 82 ARG A N 1
ATOM 625 C CA . ARG A 1 82 ? 4.594 -14.025 -0.055 1.00 98.06 82 ARG A CA 1
ATOM 626 C C . ARG A 1 82 ? 5.393 -12.955 0.680 1.00 98.06 82 ARG A C 1
ATOM 628 O O . ARG A 1 82 ? 5.362 -12.913 1.904 1.00 98.06 82 ARG A O 1
ATOM 635 N N . HIS A 1 83 ? 6.131 -12.123 -0.050 1.00 98.19 83 HIS A N 1
ATOM 636 C CA . HIS A 1 83 ? 6.875 -11.018 0.546 1.00 98.19 83 HIS A CA 1
ATOM 637 C C . HIS A 1 83 ? 5.928 -9.974 1.156 1.00 98.19 83 HIS A C 1
ATOM 639 O O . HIS A 1 83 ? 6.115 -9.584 2.306 1.00 98.19 83 HIS A O 1
ATOM 645 N N . ALA A 1 84 ? 4.880 -9.576 0.431 1.00 98.12 84 ALA A N 1
ATOM 646 C CA . ALA A 1 84 ? 3.874 -8.642 0.930 1.00 98.12 84 ALA A CA 1
ATOM 647 C C . ALA A 1 84 ? 3.079 -9.216 2.120 1.00 98.12 84 ALA A C 1
ATOM 649 O O . ALA A 1 84 ? 2.892 -8.521 3.117 1.00 98.12 84 ALA A O 1
ATOM 650 N N . ASP A 1 85 ? 2.692 -10.495 2.059 1.00 97.94 85 ASP A N 1
ATOM 651 C CA . ASP A 1 85 ? 2.034 -11.227 3.155 1.00 97.94 85 ASP A CA 1
ATOM 652 C C . ASP A 1 85 ? 2.898 -11.238 4.430 1.00 97.94 85 ASP A C 1
ATOM 654 O O . ASP A 1 85 ? 2.421 -10.926 5.523 1.00 97.94 85 ASP A O 1
ATOM 658 N N . ALA A 1 86 ? 4.200 -11.512 4.295 1.00 97.69 86 ALA A N 1
ATOM 659 C CA . ALA A 1 86 ? 5.136 -11.478 5.418 1.00 97.69 86 ALA A CA 1
ATOM 660 C C . ALA A 1 86 ? 5.274 -10.070 6.021 1.00 97.69 86 ALA A C 1
ATOM 662 O O . ALA A 1 86 ? 5.290 -9.929 7.242 1.00 97.69 86 ALA A O 1
ATOM 663 N N . ARG A 1 87 ? 5.313 -9.027 5.182 1.00 97.75 87 ARG A N 1
ATOM 664 C CA . ARG A 1 87 ? 5.367 -7.633 5.646 1.00 97.75 87 ARG A CA 1
ATOM 665 C C . ARG A 1 87 ? 4.126 -7.232 6.435 1.00 97.75 87 ARG A C 1
ATOM 667 O O . ARG A 1 87 ? 4.257 -6.572 7.459 1.00 97.75 87 ARG A O 1
ATOM 674 N N . VAL A 1 88 ? 2.929 -7.636 5.997 1.00 97.00 88 VAL A N 1
ATOM 675 C CA . VAL A 1 88 ? 1.695 -7.376 6.761 1.00 97.00 88 VAL A CA 1
ATOM 676 C C . VAL A 1 88 ? 1.714 -8.117 8.097 1.00 97.00 88 VAL A C 1
ATOM 678 O O . VAL A 1 88 ? 1.363 -7.524 9.114 1.00 97.00 88 VAL A O 1
ATOM 681 N N . ALA A 1 89 ? 2.162 -9.375 8.120 1.00 96.12 89 ALA A N 1
ATOM 682 C CA . ALA A 1 89 ? 2.283 -10.130 9.366 1.00 96.12 89 ALA A CA 1
ATOM 683 C C . ALA A 1 89 ? 3.228 -9.433 10.366 1.00 96.12 89 ALA A C 1
ATOM 685 O O . ALA A 1 89 ? 2.846 -9.193 11.509 1.00 96.12 89 ALA A O 1
ATOM 686 N N . GLU A 1 90 ? 4.416 -9.018 9.918 1.00 96.81 90 GLU A N 1
ATOM 687 C CA . GLU A 1 90 ? 5.382 -8.280 10.746 1.00 96.81 90 GLU A CA 1
ATOM 688 C C . GLU A 1 90 ? 4.840 -6.913 11.196 1.00 96.81 90 GLU A C 1
ATOM 690 O O . GLU A 1 90 ? 5.039 -6.491 12.336 1.00 96.81 90 GLU A O 1
ATOM 695 N N . ALA A 1 91 ? 4.115 -6.215 10.321 1.00 95.50 91 ALA A N 1
ATOM 696 C CA . ALA A 1 91 ? 3.493 -4.936 10.634 1.00 95.50 91 ALA A CA 1
ATOM 697 C C . ALA A 1 91 ? 2.484 -5.043 11.786 1.00 95.50 91 ALA A C 1
ATOM 699 O O . ALA A 1 91 ? 2.474 -4.191 12.674 1.00 95.50 91 ALA A O 1
ATOM 700 N N . ILE A 1 92 ? 1.670 -6.100 11.792 1.00 92.69 92 ILE A N 1
ATOM 701 C CA . ILE A 1 92 ? 0.703 -6.367 12.862 1.00 92.69 92 ILE A CA 1
ATOM 702 C C . ILE A 1 92 ? 1.425 -6.645 14.184 1.00 92.69 92 ILE A C 1
ATOM 704 O O . ILE A 1 92 ? 1.016 -6.124 15.219 1.00 92.69 92 ILE A O 1
ATOM 708 N N . GLU A 1 93 ? 2.516 -7.414 14.155 1.00 92.56 93 GLU A N 1
ATOM 709 C CA . GLU A 1 93 ? 3.315 -7.706 15.351 1.00 92.56 93 GLU A CA 1
ATOM 710 C C . GLU A 1 93 ? 4.023 -6.460 15.910 1.00 92.56 93 GLU A C 1
ATOM 712 O O . GLU A 1 93 ? 4.078 -6.273 17.126 1.00 92.56 93 GLU A O 1
ATOM 717 N N . SER A 1 94 ? 4.546 -5.591 15.039 1.00 92.50 94 SER A N 1
ATOM 718 C CA . SER A 1 94 ? 5.227 -4.351 15.435 1.00 92.50 94 SER A CA 1
ATOM 719 C C . SER A 1 94 ? 4.266 -3.279 15.955 1.00 92.50 94 SER A C 1
ATOM 721 O O . SER A 1 94 ? 4.633 -2.522 16.850 1.00 92.50 94 SER A O 1
ATOM 723 N N . GLY A 1 95 ? 3.069 -3.162 15.376 1.00 88.81 95 GLY A N 1
ATOM 724 C CA . GLY A 1 95 ? 2.019 -2.227 15.789 1.00 88.81 95 GLY A CA 1
ATOM 725 C C . GLY A 1 95 ? 2.203 -0.757 15.377 1.00 88.81 95 GLY A C 1
ATOM 726 O O . GLY A 1 95 ? 1.204 -0.070 15.174 1.00 88.81 95 GLY A O 1
ATOM 727 N N . ASP A 1 96 ? 3.433 -0.255 15.215 1.00 91.81 96 ASP A N 1
ATOM 728 C CA . ASP A 1 96 ? 3.706 1.167 14.923 1.00 91.81 96 ASP A CA 1
ATOM 729 C C . ASP A 1 96 ? 4.665 1.430 13.746 1.00 91.81 96 ASP A C 1
ATOM 731 O O . ASP A 1 96 ? 4.930 2.589 13.400 1.00 91.81 96 ASP A O 1
ATOM 735 N N . SER A 1 97 ? 5.136 0.374 13.076 1.00 96.50 97 SER A N 1
ATOM 736 C CA . SER A 1 97 ? 5.985 0.489 11.888 1.00 96.50 97 SER A CA 1
ATOM 737 C C . SER A 1 97 ? 5.300 1.266 10.755 1.00 96.50 97 SER A C 1
ATOM 739 O O . SER A 1 97 ? 4.075 1.418 10.716 1.00 96.50 97 SER A O 1
ATOM 741 N N . LEU A 1 98 ? 6.083 1.744 9.779 1.00 97.44 98 LEU A N 1
ATOM 742 C CA . LEU A 1 98 ? 5.519 2.365 8.574 1.00 97.44 98 LEU A CA 1
ATOM 743 C C . LEU A 1 98 ? 4.497 1.435 7.904 1.00 97.44 98 LEU A C 1
ATOM 745 O O . LEU A 1 98 ? 3.425 1.887 7.510 1.00 97.44 98 LEU A O 1
ATOM 749 N N . ASP A 1 99 ? 4.813 0.145 7.805 1.00 97.94 99 ASP A N 1
ATOM 750 C CA . ASP A 1 99 ? 3.925 -0.842 7.199 1.00 97.94 99 ASP A CA 1
ATOM 751 C C . ASP A 1 99 ? 2.627 -0.992 8.010 1.00 97.94 99 ASP A C 1
ATOM 753 O O . ASP A 1 99 ? 1.550 -1.018 7.416 1.00 97.94 99 ASP A O 1
ATOM 757 N N . ALA A 1 100 ? 2.690 -0.956 9.348 1.00 97.56 100 ALA A N 1
ATOM 758 C CA . ALA A 1 100 ? 1.500 -0.967 10.207 1.00 97.56 100 ALA A CA 1
ATOM 759 C C . ALA A 1 100 ? 0.613 0.258 9.952 1.00 97.56 100 ALA A C 1
ATOM 761 O O . ALA A 1 100 ? -0.604 0.145 9.793 1.00 97.56 100 ALA A O 1
ATOM 762 N N . GLN A 1 101 ? 1.230 1.434 9.825 1.00 97.88 101 GLN A N 1
ATOM 763 C CA . GLN A 1 101 ? 0.527 2.680 9.526 1.00 97.88 101 GLN A CA 1
ATOM 764 C C . GLN A 1 101 ? -0.098 2.675 8.123 1.00 97.88 101 GLN A C 1
ATOM 766 O O . GLN A 1 101 ? -1.190 3.213 7.935 1.00 97.88 101 GLN A O 1
ATOM 771 N N . LEU A 1 102 ? 0.554 2.050 7.138 1.00 98.25 102 LEU A N 1
ATOM 772 C CA . LEU A 1 102 ? 0.008 1.875 5.791 1.00 98.25 102 LEU A CA 1
ATOM 773 C C . LEU A 1 102 ? -1.186 0.911 5.782 1.00 98.25 102 LEU A C 1
ATOM 775 O O . LEU A 1 102 ? -2.211 1.238 5.184 1.00 98.25 102 LEU A O 1
ATOM 779 N N . VAL A 1 103 ? -1.096 -0.229 6.474 1.00 97.75 103 VAL A N 1
ATOM 780 C CA . VAL A 1 103 ? -2.215 -1.177 6.616 1.00 97.75 103 VAL A CA 1
ATOM 781 C C . VAL A 1 103 ? -3.399 -0.489 7.297 1.00 97.75 103 VAL A C 1
ATOM 783 O O . VAL A 1 103 ? -4.496 -0.456 6.733 1.00 97.75 103 VAL A O 1
ATOM 786 N N . LEU A 1 104 ? -3.172 0.158 8.445 1.00 97.06 104 LEU A N 1
ATOM 787 C CA . LEU A 1 104 ? -4.205 0.895 9.178 1.00 97.06 104 LEU A CA 1
ATOM 788 C C . LEU A 1 104 ? -4.862 1.979 8.317 1.00 97.06 104 LEU A C 1
ATOM 790 O O . LEU A 1 104 ? -6.084 2.132 8.333 1.00 97.06 104 LEU A O 1
ATOM 794 N N . LEU A 1 105 ? -4.074 2.700 7.517 1.00 98.00 105 LEU A N 1
ATOM 795 C CA . LEU A 1 105 ? -4.593 3.700 6.590 1.00 98.00 105 LEU A CA 1
ATOM 796 C C . LEU A 1 105 ? -5.579 3.091 5.582 1.00 98.00 105 LEU A C 1
ATOM 798 O O . LEU A 1 105 ? -6.614 3.701 5.309 1.00 98.00 105 LEU A O 1
ATOM 802 N N . THR A 1 106 ? -5.300 1.900 5.039 1.00 98.19 106 THR A N 1
ATOM 803 C CA . THR A 1 106 ? -6.233 1.235 4.109 1.00 98.19 106 THR A CA 1
ATOM 804 C C . THR A 1 106 ? -7.535 0.803 4.787 1.00 98.19 106 THR A C 1
ATOM 806 O O . THR A 1 106 ? -8.604 0.919 4.178 1.00 98.19 106 THR A O 1
ATOM 809 N N . LEU A 1 107 ? -7.470 0.377 6.055 1.00 96.75 107 LEU A N 1
ATOM 810 C CA . LEU A 1 107 ? -8.642 0.033 6.867 1.00 96.75 107 LEU A CA 1
ATOM 811 C C . LEU A 1 107 ? -9.499 1.272 7.149 1.00 96.75 107 LEU A C 1
ATOM 813 O O . LEU A 1 107 ? -10.689 1.286 6.838 1.00 96.75 107 LEU A O 1
ATOM 817 N N . GLN A 1 108 ? -8.888 2.348 7.654 1.00 96.50 108 GLN A N 1
ATOM 818 C CA . GLN A 1 108 ? -9.581 3.603 7.969 1.00 96.50 108 GLN A CA 1
ATOM 819 C C . GLN A 1 108 ? -10.201 4.252 6.727 1.00 96.50 108 GLN A C 1
ATOM 821 O O . GLN A 1 108 ? -11.301 4.803 6.786 1.00 96.50 108 GLN A O 1
ATOM 826 N N . ALA A 1 109 ? -9.524 4.153 5.580 1.00 97.25 109 ALA A N 1
ATOM 827 C CA . ALA A 1 109 ? -10.043 4.631 4.304 1.00 97.25 109 ALA A CA 1
ATOM 828 C C . ALA A 1 109 ? -11.105 3.704 3.684 1.00 97.25 109 ALA A C 1
ATOM 830 O O . ALA A 1 109 ? -11.691 4.074 2.666 1.00 97.25 109 ALA A O 1
ATOM 831 N N . LYS A 1 110 ? -11.379 2.536 4.288 1.00 97.25 110 LYS A N 1
ATOM 832 C CA . LYS A 1 110 ? -12.329 1.516 3.808 1.00 97.25 110 LYS A CA 1
ATOM 833 C C . LYS A 1 110 ? -12.022 1.033 2.391 1.00 97.25 110 LYS A C 1
ATOM 835 O O . LYS A 1 110 ? -12.925 0.848 1.578 1.00 97.25 110 LYS A O 1
ATOM 840 N N . VAL A 1 111 ? -10.735 0.862 2.102 1.00 97.88 111 VAL A N 1
ATOM 841 C CA . VAL A 1 111 ? -10.238 0.361 0.812 1.00 97.88 111 VAL A CA 1
ATOM 842 C C . VAL A 1 111 ? -9.448 -0.938 0.937 1.00 97.88 111 VAL A C 1
ATOM 844 O O . VAL A 1 111 ? -9.022 -1.475 -0.078 1.00 97.88 111 VAL A O 1
ATOM 847 N N . CYS A 1 112 ? -9.247 -1.444 2.157 1.00 98.06 112 CYS A N 1
ATOM 848 C CA . CYS A 1 112 ? -8.669 -2.766 2.366 1.00 98.06 112 CYS A CA 1
ATOM 849 C C . CYS A 1 112 ? -9.628 -3.854 1.856 1.00 98.06 112 CYS A C 1
ATOM 851 O O . CYS A 1 112 ? -10.838 -3.795 2.092 1.00 98.06 112 CYS A O 1
ATOM 853 N N . HIS A 1 113 ? -9.080 -4.836 1.149 1.00 98.25 113 HIS A N 1
ATOM 854 C CA . HIS A 1 113 ? -9.810 -5.947 0.573 1.00 98.25 113 HIS A CA 1
ATOM 855 C C . HIS A 1 113 ? -10.337 -6.870 1.689 1.00 98.25 113 HIS A C 1
ATOM 857 O O . HIS A 1 113 ? -9.563 -7.238 2.577 1.00 98.25 113 HIS A O 1
ATOM 863 N N . PRO A 1 114 ? -11.609 -7.317 1.642 1.00 96.62 114 PRO A N 1
ATOM 864 C CA . PRO A 1 114 ? -12.204 -8.145 2.696 1.00 96.62 114 PRO A CA 1
ATOM 865 C C . PRO A 1 114 ? -11.394 -9.400 3.039 1.00 96.62 114 PRO A C 1
ATOM 867 O O . PRO A 1 114 ? -11.181 -9.685 4.208 1.00 96.62 114 PRO A O 1
ATOM 870 N N . ALA A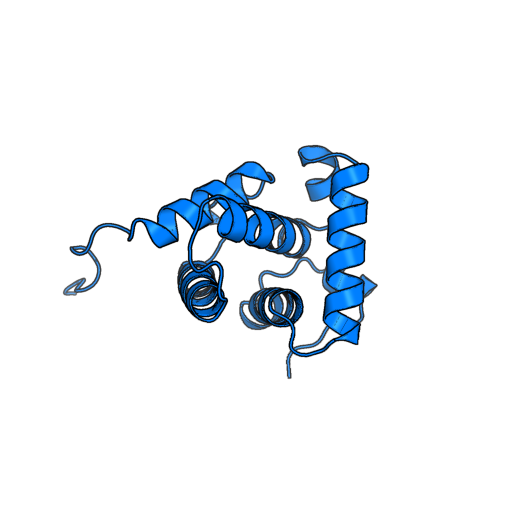 1 115 ? -10.843 -10.091 2.037 1.00 95.12 115 ALA A N 1
ATOM 871 C CA . ALA A 1 115 ? -10.022 -11.283 2.274 1.00 95.12 115 ALA A CA 1
ATOM 872 C C . ALA A 1 115 ? -8.758 -11.006 3.114 1.00 95.12 115 ALA A C 1
ATOM 874 O O . ALA A 1 115 ? -8.316 -11.878 3.854 1.00 95.12 115 ALA A O 1
ATOM 875 N N . ILE A 1 116 ? -8.179 -9.803 3.017 1.00 96.75 116 ILE A N 1
ATOM 876 C CA . ILE A 1 116 ? -7.021 -9.410 3.834 1.00 96.75 116 ILE A CA 1
ATOM 877 C C . ILE A 1 116 ? -7.476 -9.087 5.257 1.00 96.75 116 ILE A C 1
ATOM 879 O O . ILE A 1 116 ? -6.813 -9.481 6.210 1.00 96.75 116 ILE A O 1
ATOM 883 N N . ILE A 1 117 ? -8.627 -8.424 5.407 1.00 96.19 117 ILE A N 1
ATOM 884 C CA . ILE A 1 117 ? -9.240 -8.166 6.716 1.00 96.19 117 ILE A CA 1
ATOM 885 C C . ILE A 1 117 ? -9.494 -9.486 7.451 1.00 96.19 117 ILE A C 1
ATOM 887 O O . ILE A 1 117 ? -9.023 -9.649 8.573 1.00 96.19 117 ILE A O 1
ATOM 891 N N . ASP A 1 118 ? -10.161 -10.436 6.794 1.00 94.81 118 ASP A N 1
ATOM 892 C CA . ASP A 1 118 ? -10.531 -11.730 7.375 1.00 94.81 118 ASP A CA 1
ATOM 893 C C . ASP A 1 118 ? -9.302 -12.583 7.723 1.00 94.81 118 ASP A C 1
ATOM 895 O O . ASP A 1 118 ? -9.274 -13.253 8.754 1.00 94.81 118 ASP A O 1
ATOM 899 N N . ARG A 1 119 ? -8.262 -12.555 6.877 1.00 93.50 119 ARG A N 1
ATOM 900 C CA . ARG A 1 119 ? -7.025 -13.330 7.076 1.00 93.50 119 ARG A CA 1
ATOM 901 C C . ARG A 1 119 ? -6.278 -12.937 8.348 1.00 93.50 119 ARG A C 1
ATOM 903 O O . ARG A 1 119 ? -5.682 -13.798 8.990 1.00 93.50 119 ARG A O 1
ATOM 910 N N . TYR A 1 120 ? -6.286 -11.650 8.674 1.00 92.69 120 TYR A N 1
ATOM 911 C CA . TYR A 1 120 ? -5.490 -11.078 9.758 1.00 92.69 120 TYR A CA 1
ATOM 912 C C . TYR A 1 120 ? -6.334 -10.568 10.936 1.00 92.69 120 TYR A C 1
ATOM 914 O O . TYR A 1 120 ? -5.774 -9.972 11.851 1.00 92.69 120 TYR A O 1
ATOM 922 N N . ASP A 1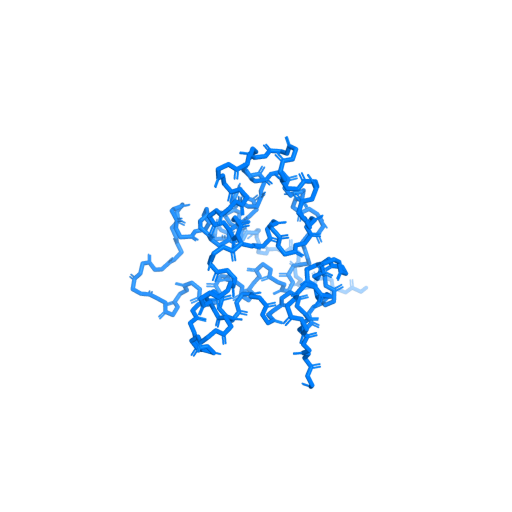 121 ? -7.654 -10.786 10.913 1.00 91.75 121 ASP A N 1
ATOM 923 C CA . ASP A 1 121 ? -8.611 -10.278 11.910 1.00 91.75 121 ASP A CA 1
ATOM 924 C C . ASP A 1 121 ? -8.455 -8.764 12.158 1.00 91.75 121 ASP A C 1
ATOM 926 O O . ASP A 1 121 ? -8.385 -8.270 13.285 1.00 91.75 121 ASP A O 1
ATOM 930 N N . LEU A 1 122 ? -8.317 -8.004 11.066 1.00 89.19 122 LEU A N 1
ATOM 931 C CA . LEU A 1 122 ? -8.017 -6.576 11.141 1.00 89.19 122 LEU A CA 1
ATOM 932 C C . LEU A 1 122 ? -9.246 -5.763 11.544 1.00 89.19 122 LEU A C 1
ATOM 934 O O . LEU A 1 122 ? -10.330 -5.905 10.980 1.00 89.19 122 LEU A O 1
ATOM 938 N N . SER A 1 123 ? -9.043 -4.796 12.434 1.00 84.06 123 SER A N 1
ATOM 939 C CA . SER A 1 123 ? -10.060 -3.809 12.785 1.00 84.06 123 SER A CA 1
ATOM 940 C C . SER A 1 123 ? -9.454 -2.416 12.936 1.00 84.06 123 SER A C 1
ATOM 942 O O . SER A 1 123 ? -8.287 -2.247 13.288 1.00 84.06 123 SER A O 1
ATOM 944 N N . ALA A 1 124 ? -10.255 -1.404 12.614 1.00 77.81 124 ALA A N 1
ATOM 945 C CA . ALA A 1 124 ? -9.972 -0.012 12.924 1.00 77.81 124 ALA A CA 1
ATOM 946 C C . ALA A 1 124 ? -11.143 0.487 13.774 1.00 77.81 124 ALA A C 1
ATOM 948 O O . ALA A 1 124 ? -12.245 0.657 13.247 1.00 77.81 124 ALA A O 1
ATOM 949 N N . GLU A 1 125 ? -10.916 0.630 15.079 1.00 61.47 125 GLU A N 1
ATOM 950 C CA . GLU A 1 125 ? -11.863 1.266 16.006 1.00 61.47 125 GLU A CA 1
ATOM 951 C C . GLU A 1 125 ? -11.863 2.795 15.860 1.00 61.47 125 GLU A C 1
ATOM 953 O O . GLU A 1 125 ? -10.779 3.383 15.621 1.00 61.47 125 GLU A O 1
#

pLDDT: mean 92.51, std 13.26, range [40.03, 98.69]

Organism: NCBI:txid1238182

Secondary structure (DSSP, 8-state):
---TTSSS---HHHHHHHHHHHHTT--TTTS-HHHHHHHHHHHHTSTT-S-HHHHHHHHHHHHHHHH-HHHHHHHHHHHHHHHHHHHHHHHHHHSSSHHHHHHHHHHHTT-S-HHHHHHHT----

Sequence (125 aa):
MVSLFGLFGRSREVRLIEDGVRAHGLHKALVPDAVKFTVVRLLKETPEGVSPESTHRAGELLAWCMLGEDEFTENNGTVSARHADARVAEAIESGDSLDAQLVLLTLQAKVCHPAIIDRYDLSAE

Radius of gyration: 14.35 Å; chains: 1; bounding box: 34×44×27 Å